Protein AF-A0A2N7XSW4-F1 (afdb_monomer_lite)

Radius of gyration: 16.41 Å; chains: 1; bounding box: 38×30×37 Å

Structure (mmCIF, N/CA/C/O backbone):
data_AF-A0A2N7XSW4-F1
#
_entry.id   AF-A0A2N7XSW4-F1
#
loop_
_atom_site.group_PDB
_atom_site.id
_atom_site.type_symbol
_atom_site.label_atom_id
_atom_site.label_alt_id
_atom_site.label_comp_id
_atom_site.label_asym_id
_atom_site.label_entity_id
_atom_site.label_seq_id
_atom_site.pdbx_PDB_ins_code
_atom_site.Cartn_x
_atom_site.Cartn_y
_atom_site.Cartn_z
_atom_site.occupancy
_atom_site.B_iso_or_equiv
_atom_site.auth_seq_id
_atom_site.auth_comp_id
_atom_site.auth_asym_id
_atom_site.auth_atom_id
_atom_site.pdbx_PDB_model_num
ATOM 1 N N . ASP A 1 1 ? -13.290 8.525 3.251 1.00 88.44 1 ASP A N 1
ATOM 2 C CA . ASP A 1 1 ? -13.046 8.493 1.790 1.00 88.44 1 ASP A CA 1
ATOM 3 C C . ASP A 1 1 ? -11.535 8.394 1.574 1.00 88.44 1 ASP A C 1
ATOM 5 O O . ASP A 1 1 ? -10.810 8.275 2.553 1.00 88.44 1 ASP A O 1
ATOM 9 N N . PHE A 1 2 ? -11.028 8.388 0.341 1.00 93.81 2 PHE A N 1
ATOM 10 C CA . PHE A 1 2 ? -9.577 8.277 0.111 1.00 93.81 2 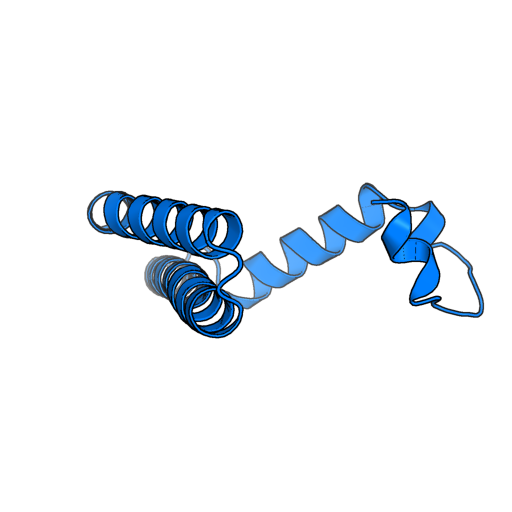PHE A CA 1
ATOM 11 C C . PHE A 1 2 ? -8.776 9.413 0.773 1.00 93.81 2 PHE A C 1
ATOM 13 O O . PHE A 1 2 ? -7.663 9.198 1.247 1.00 93.81 2 PHE A O 1
ATOM 20 N N . ALA A 1 3 ? -9.349 10.618 0.849 1.00 93.62 3 ALA A N 1
ATOM 21 C CA . ALA A 1 3 ? -8.687 11.775 1.442 1.00 93.62 3 ALA A CA 1
ATOM 22 C C . ALA A 1 3 ? -8.539 11.640 2.963 1.00 93.62 3 ALA A C 1
ATOM 24 O O . ALA A 1 3 ? -7.522 12.056 3.509 1.00 93.62 3 ALA A O 1
ATOM 25 N N . SER A 1 4 ? -9.513 11.027 3.642 1.00 90.88 4 SER A N 1
ATOM 26 C CA . SER A 1 4 ? -9.457 10.833 5.094 1.00 90.88 4 SER A CA 1
ATOM 27 C C . SER A 1 4 ? -8.384 9.843 5.549 1.00 90.88 4 SER A C 1
ATOM 29 O O . SER A 1 4 ? -8.042 9.848 6.724 1.00 90.88 4 SER A O 1
ATOM 31 N N . ILE A 1 5 ? -7.882 8.990 4.652 1.00 90.50 5 ILE A N 1
ATOM 32 C CA . ILE A 1 5 ? -6.872 7.972 4.982 1.00 90.50 5 ILE A CA 1
ATOM 33 C C . ILE A 1 5 ? -5.475 8.276 4.438 1.00 90.50 5 ILE A C 1
ATOM 35 O O . ILE A 1 5 ? -4.499 7.690 4.891 1.00 90.50 5 ILE A O 1
ATOM 39 N N . ALA A 1 6 ? -5.363 9.219 3.500 1.00 91.75 6 ALA A N 1
ATOM 40 C CA . ALA A 1 6 ? -4.080 9.646 2.953 1.00 91.75 6 ALA A CA 1
ATOM 41 C C . ALA A 1 6 ? -3.060 10.110 4.019 1.00 91.75 6 ALA A C 1
ATOM 43 O O . ALA A 1 6 ? -1.882 9.803 3.837 1.00 91.75 6 ALA A O 1
ATOM 44 N N . PRO A 1 7 ? -3.451 10.796 5.120 1.00 95.25 7 PRO A N 1
ATOM 45 C CA . PRO A 1 7 ? -2.506 11.166 6.172 1.00 95.25 7 PRO A CA 1
ATOM 46 C C . PRO A 1 7 ? -1.823 9.960 6.822 1.00 95.25 7 PRO A C 1
ATOM 48 O O . PRO A 1 7 ? -0.607 9.987 6.961 1.00 95.25 7 PRO A O 1
AT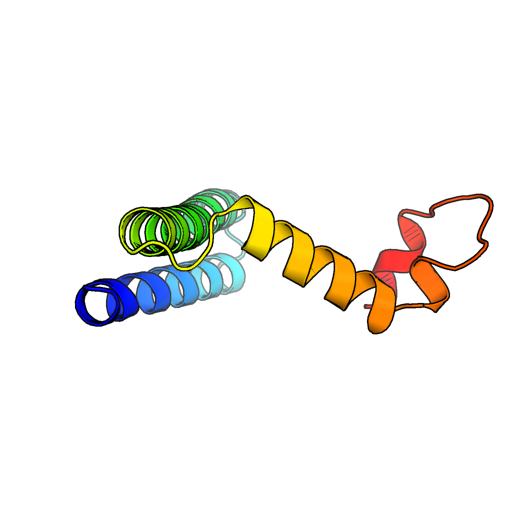OM 51 N N . TYR A 1 8 ? -2.562 8.883 7.110 1.00 93.50 8 TYR A N 1
ATOM 52 C CA . TYR A 1 8 ? -1.989 7.674 7.710 1.00 93.50 8 TYR A CA 1
ATOM 53 C C . TYR A 1 8 ? -0.950 7.040 6.787 1.00 93.50 8 TYR A C 1
ATOM 55 O O . TYR A 1 8 ? 0.144 6.725 7.216 1.00 93.50 8 TYR A O 1
ATOM 63 N N . THR A 1 9 ? -1.219 6.968 5.478 1.00 95.19 9 THR A N 1
ATOM 64 C CA . THR A 1 9 ? -0.221 6.475 4.507 1.00 95.19 9 THR A CA 1
ATOM 65 C C . THR A 1 9 ? 1.075 7.299 4.508 1.00 95.19 9 THR A C 1
ATOM 67 O O . THR A 1 9 ? 2.143 6.762 4.223 1.00 95.19 9 THR A O 1
ATOM 70 N N . ILE A 1 10 ? 0.995 8.602 4.793 1.00 97.19 10 ILE A N 1
ATOM 71 C CA . ILE A 1 10 ? 2.176 9.464 4.914 1.00 97.19 10 ILE A CA 1
ATOM 72 C C . ILE A 1 10 ? 2.910 9.189 6.232 1.00 97.19 10 ILE A C 1
ATOM 74 O O . ILE A 1 10 ? 4.136 9.162 6.222 1.00 97.19 10 ILE A O 1
ATOM 78 N N . GLU A 1 11 ? 2.180 8.985 7.331 1.00 97.44 11 GLU A N 1
ATOM 79 C CA . GLU A 1 11 ? 2.735 8.634 8.646 1.00 97.44 11 GLU A CA 1
ATOM 80 C C . GLU A 1 11 ? 3.557 7.336 8.572 1.00 97.44 11 GLU A C 1
ATOM 82 O O . GLU A 1 11 ? 4.760 7.403 8.822 1.00 97.44 11 GLU A O 1
ATOM 87 N 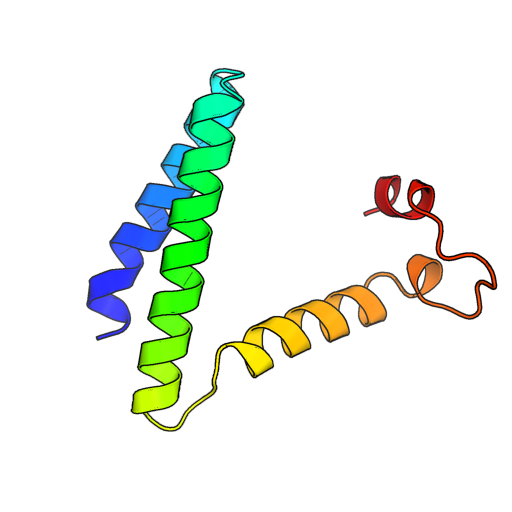N . GLU A 1 12 ? 2.990 6.240 8.049 1.00 96.62 12 GLU A N 1
ATOM 88 C CA . GLU A 1 12 ? 3.712 4.957 7.903 1.00 96.62 12 GLU A CA 1
ATOM 89 C C . GLU A 1 12 ? 5.000 5.116 7.070 1.00 96.62 12 GLU A C 1
ATOM 91 O O . GLU A 1 12 ? 6.039 4.511 7.324 1.00 96.62 12 GLU A O 1
ATOM 96 N N . ALA A 1 13 ? 4.963 5.960 6.030 1.00 98.00 13 ALA A N 1
ATOM 97 C CA . ALA A 1 13 ? 6.133 6.207 5.189 1.00 98.00 13 ALA A CA 1
ATOM 98 C C . ALA A 1 13 ? 7.247 6.959 5.941 1.00 98.00 13 ALA A C 1
ATOM 100 O O . ALA A 1 13 ? 8.430 6.744 5.659 1.00 98.00 13 ALA A O 1
ATOM 101 N N . TYR A 1 14 ? 6.886 7.840 6.880 1.00 98.38 14 TYR A N 1
ATOM 102 C CA . TYR A 1 14 ? 7.847 8.476 7.779 1.00 98.38 14 TYR A CA 1
ATOM 103 C C . TYR A 1 14 ? 8.384 7.494 8.822 1.00 98.38 14 TYR A C 1
ATOM 105 O O . TYR A 1 14 ? 9.579 7.545 9.104 1.00 98.38 14 TYR A O 1
ATOM 113 N N . GLU A 1 15 ? 7.557 6.590 9.341 1.00 98.31 15 GLU A N 1
ATOM 114 C CA . GLU A 1 15 ? 7.969 5.564 10.309 1.00 98.31 15 GLU A CA 1
ATOM 115 C C . GLU A 1 15 ? 8.936 4.554 9.677 1.00 98.31 15 GLU A C 1
ATOM 117 O O . GLU A 1 15 ? 10.013 4.313 10.222 1.00 98.31 15 GLU A O 1
ATOM 122 N N . VAL A 1 16 ? 8.675 4.103 8.443 1.00 98.62 16 VAL A N 1
ATOM 123 C CA . VAL A 1 16 ? 9.645 3.324 7.646 1.00 98.62 16 VAL A CA 1
ATOM 124 C C . VAL A 1 16 ? 10.981 4.066 7.511 1.00 98.62 16 VAL A C 1
ATOM 126 O O . VAL A 1 16 ? 12.051 3.467 7.649 1.00 98.62 16 VAL A O 1
ATOM 129 N N . ALA A 1 17 ? 10.947 5.371 7.223 1.00 98.50 17 ALA A N 1
ATOM 130 C CA . ALA A 1 17 ? 12.163 6.165 7.077 1.00 98.50 17 ALA A CA 1
ATOM 131 C C . ALA A 1 17 ? 12.927 6.322 8.405 1.00 98.50 17 ALA A C 1
ATOM 133 O O . ALA A 1 17 ? 14.160 6.281 8.396 1.00 98.50 17 ALA A O 1
ATOM 134 N N . ASP A 1 18 ? 12.221 6.475 9.529 1.00 98.56 18 ASP A N 1
ATOM 135 C CA . ASP A 1 18 ? 12.822 6.539 10.866 1.00 98.56 18 ASP A CA 1
ATOM 136 C C . ASP A 1 18 ? 13.463 5.201 11.258 1.00 98.56 18 ASP A C 1
ATOM 138 O O . ASP A 1 18 ? 14.626 5.172 11.666 1.00 98.56 18 ASP A O 1
ATOM 142 N N . ALA A 1 19 ? 12.769 4.084 11.023 1.00 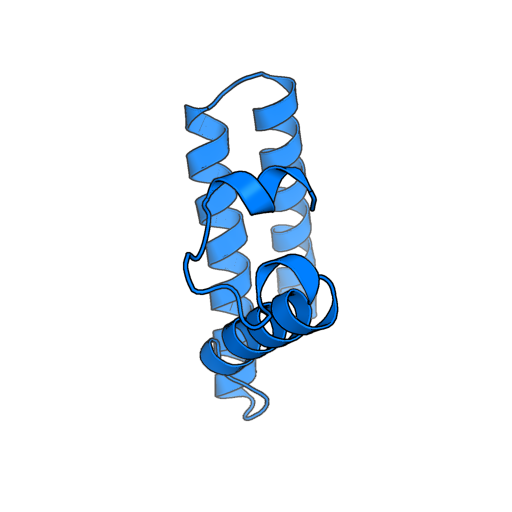98.56 19 ALA A N 1
ATOM 143 C CA . ALA A 1 19 ? 13.286 2.742 11.280 1.00 98.56 19 ALA A CA 1
ATOM 144 C C . ALA A 1 19 ? 14.587 2.465 10.500 1.00 98.56 19 ALA A C 1
ATOM 146 O O . ALA A 1 19 ? 15.560 1.947 11.056 1.00 98.56 19 ALA A O 1
ATOM 147 N N . ILE A 1 20 ? 14.658 2.894 9.229 1.00 98.44 20 ILE A N 1
ATOM 148 C CA . ILE A 1 20 ? 15.894 2.849 8.425 1.00 98.44 20 ILE A CA 1
ATOM 149 C C . ILE A 1 20 ? 16.985 3.727 9.045 1.00 98.44 20 ILE A C 1
ATOM 151 O O . ILE A 1 20 ? 18.128 3.288 9.172 1.00 98.44 20 ILE A O 1
ATOM 155 N N . ALA A 1 21 ? 16.659 4.966 9.425 1.00 98.50 21 ALA A N 1
ATOM 156 C CA . ALA A 1 21 ? 17.627 5.902 10.000 1.00 98.50 21 ALA A CA 1
ATOM 157 C C . ALA A 1 21 ? 18.227 5.396 11.323 1.00 98.50 21 ALA A C 1
ATOM 159 O O . ALA A 1 21 ? 19.358 5.749 11.668 1.00 98.50 21 ALA A O 1
ATOM 160 N N . ARG A 1 22 ? 17.480 4.558 12.043 1.00 98.38 22 ARG A N 1
ATOM 161 C CA . ARG A 1 22 ? 17.877 3.935 13.305 1.00 98.38 22 ARG A CA 1
ATOM 162 C C . ARG A 1 22 ? 18.548 2.567 13.163 1.00 98.38 22 ARG A C 1
ATOM 164 O O . ARG A 1 22 ? 18.968 2.023 14.181 1.00 98.38 22 ARG A O 1
ATOM 171 N N . ASP A 1 23 ? 18.666 2.034 11.945 1.00 98.12 23 ASP A N 1
ATOM 172 C CA . ASP A 1 23 ? 19.138 0.665 11.673 1.00 98.12 23 ASP A CA 1
ATOM 173 C C . ASP A 1 23 ? 18.326 -0.411 12.434 1.00 98.12 23 ASP A C 1
ATOM 175 O O . ASP A 1 23 ? 18.844 -1.451 12.846 1.00 98.12 23 ASP A O 1
ATOM 179 N N . ASP A 1 24 ? 17.030 -0.155 12.648 1.00 98.50 24 ASP A N 1
ATOM 180 C CA . ASP A 1 24 ? 16.131 -1.049 13.379 1.00 98.50 24 ASP A CA 1
ATOM 181 C C . ASP A 1 24 ? 15.384 -1.965 12.403 1.00 98.50 24 ASP A C 1
ATOM 183 O O . ASP A 1 24 ? 14.324 -1.640 11.872 1.00 98.50 24 ASP A O 1
ATOM 187 N N . MET A 1 25 ? 15.961 -3.138 12.134 1.00 98.25 25 MET A N 1
ATOM 188 C CA . MET A 1 25 ? 15.374 -4.110 11.201 1.00 98.25 25 MET A CA 1
ATOM 189 C C . MET A 1 25 ? 14.067 -4.737 11.711 1.00 98.25 25 MET A C 1
ATOM 191 O O . MET A 1 25 ? 13.317 -5.301 10.912 1.00 98.25 25 MET A O 1
ATOM 195 N N . GLY A 1 26 ? 13.820 -4.698 13.025 1.00 98.38 26 GLY A N 1
ATOM 196 C CA . GLY A 1 26 ? 12.579 -5.192 13.615 1.00 98.38 26 GLY A CA 1
ATOM 197 C C . GLY A 1 26 ? 11.439 -4.232 13.315 1.00 98.38 26 GLY A C 1
ATOM 198 O O . GLY A 1 26 ? 10.475 -4.624 12.664 1.00 98.38 26 GLY A O 1
ATOM 199 N N . GLU A 1 27 ? 11.625 -2.971 13.703 1.00 98.31 27 GLU A N 1
ATOM 200 C CA . GLU A 1 27 ? 10.683 -1.877 13.440 1.00 98.31 27 GLU A CA 1
ATOM 201 C C . GLU A 1 27 ? 10.463 -1.719 11.931 1.00 98.31 27 GLU A C 1
ATOM 203 O O . GLU A 1 27 ? 9.331 -1.765 11.472 1.00 98.31 27 GLU A O 1
ATOM 208 N N . LEU A 1 28 ? 11.527 -1.721 11.118 1.00 98.69 28 LEU A N 1
ATOM 209 C CA . LEU A 1 28 ? 11.407 -1.616 9.659 1.00 98.69 28 LEU A CA 1
ATOM 210 C C . LEU A 1 28 ? 10.469 -2.671 9.061 1.00 98.69 28 LEU A C 1
ATOM 212 O O . LEU A 1 28 ? 9.703 -2.381 8.144 1.00 98.69 28 LEU A O 1
ATOM 216 N N . LYS A 1 29 ? 10.546 -3.916 9.537 1.00 98.56 29 LYS A N 1
ATOM 217 C CA . LYS A 1 29 ? 9.675 -4.983 9.044 1.00 98.56 29 LYS A CA 1
ATOM 218 C C . LYS A 1 29 ? 8.213 -4.722 9.410 1.00 98.56 29 LYS A C 1
ATOM 220 O O . LYS A 1 29 ? 7.347 -5.011 8.582 1.00 98.56 29 LYS A O 1
ATOM 225 N N . ASP A 1 30 ? 7.965 -4.239 10.620 1.00 98.31 30 ASP A N 1
ATOM 226 C CA . ASP A 1 30 ? 6.622 -3.956 11.117 1.00 98.31 30 ASP A CA 1
ATOM 227 C C . ASP A 1 30 ? 6.023 -2.757 10.355 1.00 98.31 30 ASP A C 1
ATOM 229 O O . ASP A 1 30 ? 4.974 -2.917 9.730 1.00 98.31 30 ASP A O 1
ATOM 233 N N . GLU A 1 31 ? 6.767 -1.654 10.215 1.00 98.44 31 GLU A N 1
ATOM 234 C CA . GLU A 1 31 ? 6.317 -0.453 9.487 1.00 98.44 31 GLU A CA 1
ATOM 235 C C . GLU A 1 31 ? 6.111 -0.704 7.982 1.00 98.44 31 GLU A C 1
ATOM 237 O O . GLU A 1 31 ? 5.191 -0.182 7.351 1.00 98.44 31 GLU A O 1
ATOM 242 N N . LEU A 1 32 ? 6.930 -1.562 7.355 1.00 98.56 32 LEU A N 1
ATOM 243 C CA . LEU A 1 32 ? 6.675 -2.001 5.975 1.00 98.56 32 LEU A CA 1
ATOM 244 C C . LEU A 1 32 ? 5.373 -2.808 5.859 1.00 98.56 32 LEU A C 1
ATOM 246 O O . LEU A 1 32 ? 4.716 -2.775 4.813 1.00 98.56 32 LEU A O 1
ATOM 250 N N . GLY A 1 33 ? 5.017 -3.552 6.906 1.00 98.25 33 GLY A N 1
ATOM 251 C CA . GLY A 1 33 ? 3.745 -4.256 7.010 1.00 98.25 33 GLY A CA 1
ATOM 252 C C . GLY A 1 33 ? 2.569 -3.287 7.089 1.00 98.25 33 GLY A C 1
ATOM 253 O O . GLY A 1 33 ? 1.602 -3.456 6.340 1.00 98.25 33 GLY A O 1
ATOM 254 N N . ASP A 1 34 ? 2.679 -2.254 7.916 1.00 98.06 34 ASP A N 1
ATOM 255 C CA . ASP A 1 34 ? 1.633 -1.247 8.087 1.00 98.06 34 ASP A CA 1
ATOM 256 C C . ASP A 1 34 ? 1.483 -0.367 6.836 1.00 98.06 34 ASP A C 1
ATOM 258 O O . ASP A 1 34 ? 0.373 -0.189 6.322 1.00 98.06 34 ASP A O 1
ATOM 262 N N . LEU A 1 35 ? 2.586 0.019 6.187 1.00 98.00 35 LEU A N 1
ATOM 263 C CA . LEU A 1 35 ? 2.543 0.676 4.879 1.00 98.00 35 LEU A CA 1
ATOM 264 C C . LEU A 1 35 ? 1.861 -0.199 3.807 1.00 98.00 35 LEU A C 1
ATOM 266 O O . LEU A 1 35 ? 1.059 0.296 3.005 1.00 98.00 35 LEU A O 1
ATOM 270 N N . LEU A 1 36 ? 2.136 -1.509 3.782 1.00 97.81 36 LEU A N 1
ATOM 271 C CA . LEU A 1 36 ? 1.450 -2.442 2.879 1.00 97.81 36 LEU A CA 1
ATOM 272 C C . LEU A 1 36 ? -0.043 -2.564 3.220 1.00 97.81 36 LEU A C 1
ATOM 274 O O . LEU A 1 36 ? -0.873 -2.631 2.308 1.00 97.81 36 LEU A O 1
ATOM 278 N N . LEU A 1 37 ? -0.402 -2.562 4.506 1.00 96.94 37 LEU A N 1
ATOM 279 C CA . LEU A 1 37 ? -1.792 -2.564 4.954 1.00 96.94 37 LEU A CA 1
ATOM 280 C C . LEU A 1 37 ? -2.546 -1.344 4.410 1.00 96.94 37 LEU A C 1
ATOM 282 O O . LEU A 1 37 ? -3.663 -1.509 3.912 1.00 96.94 37 LEU A O 1
ATOM 286 N N . GLN A 1 38 ? -1.929 -0.158 4.401 1.00 96.31 38 GLN A N 1
ATOM 287 C CA . GLN A 1 38 ? -2.529 1.034 3.792 1.00 96.31 38 GLN A CA 1
ATOM 288 C C . GLN A 1 38 ? -2.832 0.810 2.301 1.00 96.31 38 GLN A C 1
ATOM 290 O O . GLN A 1 38 ? -3.940 1.101 1.845 1.00 96.31 38 GLN A O 1
ATOM 295 N N . VAL A 1 39 ? -1.903 0.223 1.533 1.00 96.81 39 VAL A N 1
ATOM 296 C CA . VAL A 1 39 ? -2.127 -0.109 0.108 1.00 96.81 39 VAL A CA 1
ATOM 297 C C . VAL A 1 39 ? -3.311 -1.062 -0.066 1.00 96.81 39 VAL A C 1
ATOM 299 O O . VAL A 1 39 ? -4.164 -0.838 -0.930 1.00 96.81 39 VAL A O 1
ATOM 302 N N . VAL A 1 40 ? -3.396 -2.108 0.763 1.00 96.94 40 VAL A N 1
ATOM 303 C CA . VAL A 1 40 ? -4.523 -3.052 0.747 1.00 96.94 40 VAL A CA 1
ATOM 304 C C . VAL A 1 40 ? -5.835 -2.333 1.062 1.00 96.94 40 VAL A C 1
ATOM 306 O O . VAL A 1 40 ? -6.834 -2.572 0.384 1.00 96.94 40 VAL A O 1
ATOM 309 N N . PHE A 1 41 ? -5.843 -1.429 2.040 1.00 96.56 41 PHE A N 1
ATOM 310 C CA . PHE A 1 41 ? -7.033 -0.685 2.440 1.00 96.56 41 PHE A CA 1
ATOM 311 C C . PHE A 1 41 ? -7.550 0.234 1.319 1.00 96.56 41 PHE A C 1
ATOM 313 O O . PHE A 1 41 ? -8.729 0.167 0.963 1.00 96.56 41 PHE A O 1
ATOM 320 N N . HIS A 1 42 ? -6.663 1.005 0.676 1.00 97.38 42 HIS A N 1
ATOM 321 C CA . HIS A 1 42 ? -7.003 1.819 -0.502 1.00 97.38 42 HIS A CA 1
ATOM 322 C C . HIS A 1 42 ? -7.556 0.967 -1.649 1.00 97.38 42 HIS A C 1
ATOM 324 O O . HIS A 1 42 ? -8.553 1.336 -2.271 1.00 97.38 42 HIS A O 1
ATOM 330 N N . ALA A 1 43 ? -6.943 -0.188 -1.919 1.00 97.88 43 ALA A N 1
ATOM 331 C CA . ALA A 1 43 ? -7.405 -1.094 -2.966 1.00 97.88 43 ALA A CA 1
ATOM 332 C C . ALA A 1 43 ? -8.802 -1.665 -2.671 1.00 97.88 43 ALA A C 1
ATOM 334 O O . ALA A 1 43 ? -9.610 -1.794 -3.587 1.00 97.88 43 ALA A O 1
ATOM 335 N N . ARG A 1 44 ? -9.122 -1.960 -1.403 1.00 97.75 44 ARG A N 1
ATOM 336 C CA . ARG A 1 44 ? -10.468 -2.403 -1.005 1.00 97.75 44 ARG A CA 1
ATOM 337 C C . ARG A 1 44 ? -11.512 -1.307 -1.164 1.00 97.75 44 ARG A C 1
ATOM 339 O O . ARG A 1 44 ? -12.574 -1.568 -1.716 1.00 97.75 44 ARG A O 1
ATOM 346 N N . MET A 1 45 ? -11.198 -0.074 -0.779 1.00 97.50 45 MET A N 1
ATOM 347 C CA . MET A 1 45 ? -12.097 1.062 -1.012 1.00 97.50 45 MET A CA 1
ATOM 348 C C . MET A 1 45 ? -12.341 1.321 -2.504 1.00 97.50 45 MET A C 1
ATOM 350 O O . MET A 1 45 ? -13.454 1.662 -2.903 1.00 97.50 45 MET A O 1
ATOM 354 N N . ALA A 1 46 ? -11.313 1.159 -3.341 1.00 98.06 46 ALA A N 1
ATOM 355 C CA . ALA A 1 46 ? -11.440 1.281 -4.791 1.00 98.06 46 ALA A CA 1
ATOM 356 C C . ALA A 1 46 ? -12.302 0.164 -5.391 1.00 98.06 46 ALA A C 1
ATOM 358 O O . ALA A 1 46 ? -13.102 0.433 -6.287 1.00 98.06 46 ALA A O 1
ATOM 359 N N . GLU A 1 47 ? -12.181 -1.057 -4.874 1.00 98.25 47 GLU A N 1
ATOM 360 C CA . GLU A 1 47 ? -12.978 -2.209 -5.293 1.00 98.25 47 GLU A CA 1
ATOM 361 C C . GLU A 1 47 ? -14.458 -2.006 -4.946 1.00 98.25 47 GLU A C 1
ATOM 363 O O . GLU A 1 47 ? -15.319 -2.162 -5.810 1.00 98.25 47 GLU A O 1
ATOM 368 N N . GLU A 1 48 ? -14.757 -1.565 -3.719 1.00 97.81 48 GLU A N 1
ATOM 369 C CA . GLU A 1 48 ? -16.119 -1.236 -3.274 1.00 97.81 48 GLU A CA 1
ATOM 370 C C . GLU A 1 48 ? -16.753 -0.109 -4.103 1.00 97.81 48 GLU A C 1
ATOM 372 O O . GLU A 1 48 ? -17.956 -0.125 -4.370 1.00 97.81 48 GLU A O 1
ATOM 377 N N . ALA A 1 49 ? -15.943 0.850 -4.555 1.00 97.50 49 ALA A N 1
ATOM 378 C CA . ALA A 1 49 ? -16.370 1.927 -5.443 1.00 97.50 49 ALA A CA 1
ATOM 379 C C . ALA A 1 49 ? -16.449 1.517 -6.932 1.00 97.50 49 ALA A C 1
ATOM 381 O O . ALA A 1 49 ? -16.839 2.332 -7.770 1.00 97.50 49 ALA A O 1
ATOM 382 N N . GLY A 1 50 ? -16.096 0.272 -7.280 1.00 97.88 50 GLY A N 1
ATOM 383 C CA . GLY A 1 50 ? -16.127 -0.241 -8.652 1.00 97.88 50 GLY A CA 1
ATOM 384 C C . GLY A 1 50 ? -15.032 0.325 -9.564 1.00 97.88 50 GLY A C 1
ATOM 385 O O . GLY A 1 50 ? -15.235 0.415 -10.775 1.00 97.88 50 GLY A O 1
ATOM 386 N N . HIS A 1 51 ? -13.895 0.745 -9.002 1.00 98.38 51 HIS A N 1
ATOM 387 C CA . HIS A 1 51 ? -12.775 1.328 -9.744 1.00 98.38 51 HIS A CA 1
ATOM 388 C C . HIS A 1 51 ? -11.721 0.293 -10.150 1.00 98.38 51 HIS A C 1
ATOM 390 O O . HIS A 1 51 ? -11.508 0.076 -11.339 1.00 98.38 51 HIS A O 1
ATOM 396 N N . PHE A 1 52 ? -11.040 -0.308 -9.176 1.00 98.50 52 PHE A N 1
ATOM 397 C CA . PHE A 1 52 ? -9.985 -1.308 -9.368 1.00 98.50 52 PHE A CA 1
ATOM 398 C C . PHE A 1 52 ? -9.818 -2.129 -8.087 1.00 98.50 52 PHE A C 1
ATOM 400 O O . PHE A 1 52 ? -10.220 -1.682 -7.016 1.00 98.50 52 PHE A O 1
ATOM 407 N N . ALA A 1 53 ? -9.203 -3.304 -8.184 1.00 98.31 53 ALA A N 1
ATOM 408 C CA . ALA A 1 53 ? -8.897 -4.177 -7.058 1.00 98.31 53 ALA A CA 1
ATOM 409 C C . ALA A 1 53 ? -7.385 -4.241 -6.785 1.00 98.31 53 ALA A C 1
ATOM 411 O O . ALA A 1 53 ? -6.554 -3.759 -7.556 1.00 98.31 53 ALA A O 1
ATOM 412 N N . LEU A 1 54 ? -7.002 -4.895 -5.684 1.00 98.06 54 LEU A N 1
ATOM 413 C CA . LEU A 1 54 ? -5.591 -5.083 -5.322 1.00 98.06 54 LEU A CA 1
ATOM 414 C C . LEU A 1 54 ? -4.791 -5.786 -6.432 1.00 98.06 54 LEU A C 1
ATOM 416 O O . LEU A 1 54 ? -3.632 -5.448 -6.663 1.00 98.06 54 LEU A O 1
ATOM 420 N N . ALA A 1 55 ? -5.414 -6.731 -7.142 1.00 98.06 55 ALA A N 1
ATOM 421 C CA . ALA A 1 55 ? -4.786 -7.435 -8.257 1.00 98.06 55 ALA A CA 1
ATOM 422 C C . ALA A 1 55 ? -4.340 -6.479 -9.377 1.00 98.06 55 ALA A C 1
ATOM 424 O O . ALA A 1 55 ? -3.262 -6.666 -9.937 1.00 98.06 55 ALA A O 1
ATOM 425 N N . ASP A 1 56 ? -5.113 -5.425 -9.648 1.00 98.38 56 ASP A N 1
ATOM 426 C CA . ASP A 1 56 ? -4.773 -4.424 -10.662 1.00 98.38 56 ASP A CA 1
ATOM 427 C C . ASP A 1 56 ? -3.576 -3.568 -10.228 1.00 98.38 56 ASP A C 1
ATOM 429 O O . ASP A 1 56 ? -2.715 -3.240 -11.042 1.00 98.38 56 ASP A O 1
ATOM 433 N N . VAL A 1 57 ? -3.475 -3.244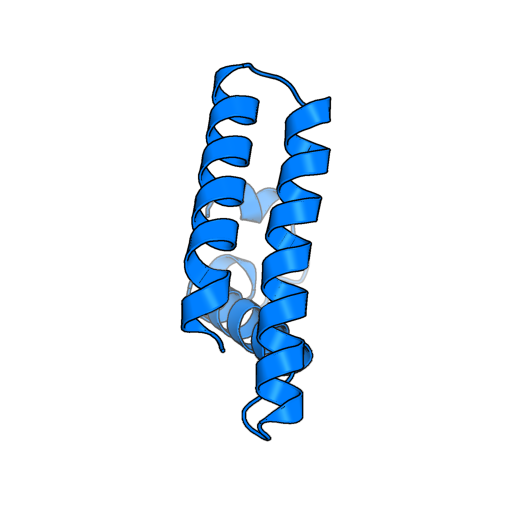 -8.932 1.00 98.06 57 VAL A N 1
ATOM 434 C CA . VAL A 1 57 ? -2.318 -2.525 -8.366 1.00 98.06 57 VAL A CA 1
ATOM 435 C C . VAL A 1 57 ? -1.043 -3.358 -8.517 1.00 98.06 57 VAL A C 1
ATOM 437 O O . VAL A 1 57 ? -0.014 -2.833 -8.947 1.00 98.06 57 VAL A O 1
ATOM 440 N N . VAL A 1 58 ? -1.120 -4.656 -8.205 1.00 97.31 58 VAL A N 1
ATOM 441 C CA . VAL A 1 58 ? -0.000 -5.600 -8.340 1.00 97.31 58 VAL A CA 1
ATOM 442 C C . VAL A 1 58 ? 0.405 -5.763 -9.808 1.00 97.31 58 VAL A C 1
ATOM 444 O O . VAL A 1 58 ? 1.584 -5.639 -10.130 1.00 97.31 58 VAL A O 1
ATOM 447 N N . ALA A 1 59 ? -0.554 -5.952 -10.717 1.00 96.56 59 ALA A N 1
ATOM 448 C CA . ALA A 1 59 ? -0.269 -6.035 -12.149 1.00 96.56 59 ALA A CA 1
ATOM 449 C C . ALA A 1 59 ? 0.397 -4.749 -12.671 1.00 96.56 59 ALA A C 1
ATOM 451 O O . ALA A 1 59 ? 1.409 -4.800 -13.366 1.00 96.56 59 ALA A O 1
ATOM 452 N N . ALA A 1 60 ? -0.099 -3.579 -12.258 1.00 96.88 60 ALA A N 1
ATOM 453 C CA . ALA A 1 60 ? 0.441 -2.296 -12.694 1.00 96.88 60 ALA A CA 1
ATOM 454 C C . ALA A 1 60 ? 1.897 -2.056 -12.253 1.00 96.88 60 ALA A C 1
ATOM 456 O O . ALA A 1 60 ? 2.638 -1.359 -12.958 1.00 96.88 60 ALA A O 1
ATOM 457 N N . ILE A 1 61 ? 2.326 -2.581 -11.095 1.00 94.50 61 ILE A N 1
ATOM 458 C CA . ILE A 1 61 ? 3.739 -2.519 -10.697 1.00 94.50 61 ILE A CA 1
ATOM 459 C C . ILE A 1 61 ? 4.575 -3.547 -11.464 1.00 94.50 61 ILE A C 1
ATOM 461 O O . ILE A 1 61 ? 5.625 -3.158 -11.973 1.00 94.50 61 ILE A O 1
ATOM 465 N N . SER A 1 62 ? 4.095 -4.781 -11.650 1.00 91.38 62 SER A N 1
ATOM 466 C CA . SER A 1 62 ? 4.772 -5.803 -12.464 1.00 91.38 62 SER A CA 1
ATOM 467 C C . SER A 1 62 ? 5.052 -5.308 -13.887 1.00 91.38 62 SER A C 1
ATOM 469 O O . SER A 1 62 ? 6.212 -5.238 -14.294 1.00 91.38 62 SER A O 1
ATOM 471 N N . ASP A 1 63 ? 4.033 -4.806 -14.589 1.00 92.38 63 ASP A N 1
ATOM 472 C CA . ASP A 1 63 ? 4.172 -4.248 -15.943 1.00 92.38 63 ASP A CA 1
ATOM 473 C C . ASP A 1 63 ? 5.157 -3.068 -15.987 1.00 92.38 63 ASP A C 1
ATOM 475 O O . ASP A 1 63 ? 5.884 -2.835 -16.960 1.00 92.38 63 ASP A O 1
ATOM 479 N N . LYS A 1 64 ? 5.180 -2.253 -14.924 1.00 92.38 64 LYS A N 1
ATOM 480 C CA . LYS A 1 64 ? 6.096 -1.113 -14.816 1.00 92.38 64 LYS A CA 1
ATOM 481 C C . LYS A 1 64 ? 7.537 -1.579 -14.635 1.00 92.38 64 LYS A C 1
ATOM 483 O O . LYS A 1 64 ? 8.420 -0.947 -15.215 1.00 92.38 64 LYS A O 1
ATOM 488 N N . MET A 1 65 ? 7.764 -2.639 -13.865 1.00 87.94 65 MET A N 1
ATOM 489 C CA . MET A 1 65 ? 9.085 -3.227 -13.654 1.00 87.94 65 MET A CA 1
ATOM 490 C C . MET A 1 65 ? 9.621 -3.833 -14.951 1.00 87.94 65 MET A C 1
ATOM 492 O O . MET A 1 65 ? 10.722 -3.470 -15.362 1.00 87.94 65 MET A O 1
ATOM 496 N N . GLU A 1 66 ? 8.8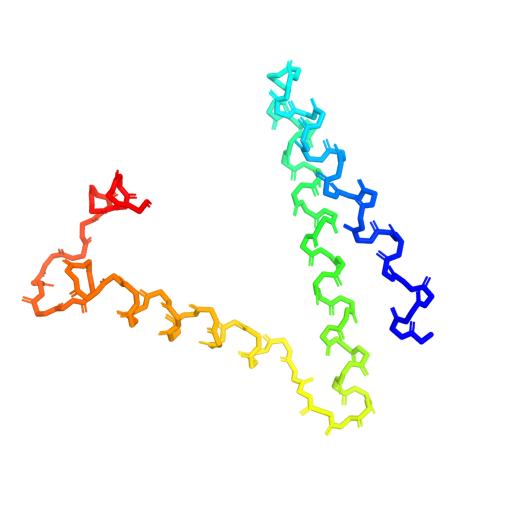15 -4.626 -15.662 1.00 86.75 66 GLU A N 1
ATOM 497 C CA . GLU A 1 66 ? 9.183 -5.201 -16.965 1.00 86.75 66 GLU A CA 1
ATOM 498 C C . GLU A 1 66 ? 9.543 -4.120 -17.990 1.00 86.75 66 GLU A C 1
ATOM 500 O O . GLU A 1 66 ? 10.592 -4.166 -18.634 1.00 86.75 66 GLU A O 1
ATOM 505 N N . ARG A 1 67 ? 8.713 -3.075 -18.090 1.00 88.25 67 ARG A N 1
ATOM 506 C CA . ARG A 1 67 ? 8.934 -1.972 -19.033 1.00 88.25 67 ARG A CA 1
ATOM 507 C C . ARG A 1 67 ? 10.152 -1.111 -18.698 1.00 88.25 67 ARG A C 1
ATOM 509 O O . ARG A 1 67 ? 10.794 -0.603 -19.616 1.00 88.25 67 ARG A O 1
ATOM 516 N N . ARG A 1 68 ? 10.430 -0.853 -17.415 1.00 87.44 68 ARG A N 1
ATOM 517 C CA . ARG A 1 68 ? 11.553 0.012 -16.997 1.00 87.44 68 ARG A CA 1
ATOM 518 C C . ARG A 1 68 ? 12.883 -0.729 -16.964 1.00 87.44 68 ARG A C 1
ATOM 520 O O . ARG A 1 68 ? 13.916 -0.097 -17.167 1.00 87.44 68 ARG A O 1
ATOM 527 N N . HIS A 1 69 ? 12.850 -2.044 -16.777 1.00 86.00 69 HIS A N 1
ATOM 528 C CA . HIS A 1 69 ? 14.043 -2.873 -16.678 1.00 86.00 69 HIS A CA 1
ATOM 529 C C . HIS A 1 69 ? 14.017 -4.031 -17.689 1.00 86.00 69 HIS A C 1
ATOM 531 O O . HIS A 1 69 ? 14.161 -5.190 -17.305 1.00 86.00 69 HIS A O 1
ATOM 537 N N . PRO A 1 70 ? 13.903 -3.758 -19.005 1.00 81.88 70 PRO A N 1
ATOM 538 C CA . PRO A 1 70 ? 13.844 -4.812 -20.023 1.00 81.88 70 PRO A CA 1
ATOM 539 C C . PRO A 1 70 ? 15.116 -5.676 -20.070 1.00 81.88 70 PRO A C 1
ATOM 541 O O . PRO A 1 70 ? 15.091 -6.788 -20.580 1.00 81.88 70 PRO A O 1
ATOM 544 N N . HIS A 1 71 ? 16.230 -5.182 -19.522 1.00 77.00 71 HIS A N 1
ATOM 545 C CA . HIS A 1 71 ? 17.483 -5.927 -19.370 1.00 77.00 71 HIS A CA 1
ATOM 546 C C . HIS A 1 71 ? 17.440 -6.974 -18.242 1.00 77.00 71 HIS A C 1
ATOM 548 O O . HIS A 1 71 ? 18.257 -7.887 -18.250 1.00 77.00 71 HIS A O 1
ATOM 554 N N . ILE A 1 72 ? 16.500 -6.853 -17.298 1.00 73.81 72 ILE A N 1
ATOM 555 C CA . ILE A 1 72 ? 16.277 -7.813 -16.206 1.00 73.81 72 ILE A CA 1
ATOM 556 C C . ILE A 1 72 ? 15.277 -8.896 -16.637 1.00 73.81 72 ILE A C 1
ATOM 558 O O . ILE A 1 72 ? 15.453 -10.060 -16.291 1.00 73.81 72 ILE A O 1
ATOM 562 N N . PHE A 1 73 ? 14.255 -8.520 -17.416 1.00 71.31 73 PHE A N 1
ATOM 563 C CA . PHE A 1 73 ? 13.108 -9.378 -17.757 1.00 71.31 73 PHE A CA 1
ATOM 564 C C . PHE A 1 73 ? 13.035 -9.820 -19.233 1.00 71.31 73 PHE A C 1
ATOM 566 O O . PHE A 1 73 ? 12.037 -10.407 -19.642 1.00 71.31 73 PHE A O 1
ATOM 573 N N . GLY A 1 74 ? 14.045 -9.508 -20.053 1.00 68.44 74 GLY A N 1
ATOM 574 C CA . GLY A 1 74 ? 14.126 -9.952 -21.454 1.00 68.44 74 GLY A CA 1
ATOM 575 C C . GLY A 1 74 ? 14.354 -11.465 -21.602 1.00 68.44 74 GLY A C 1
ATOM 576 O O . GLY A 1 74 ? 14.246 -12.202 -20.628 1.00 68.44 74 GLY A O 1
ATOM 577 N N . ASP A 1 75 ? 14.710 -11.929 -22.812 1.00 60.69 75 ASP A N 1
ATOM 578 C CA . ASP A 1 75 ? 15.039 -13.339 -23.131 1.00 60.69 75 ASP A CA 1
ATOM 579 C C . ASP A 1 75 ? 16.326 -13.812 -22.417 1.00 60.69 75 ASP A C 1
ATOM 581 O O . ASP A 1 75 ? 17.364 -14.089 -23.021 1.00 60.69 75 ASP A O 1
ATOM 585 N N . VAL A 1 76 ? 16.278 -13.880 -21.092 1.00 57.25 76 VAL A N 1
ATOM 586 C CA . VAL A 1 76 ? 17.346 -14.380 -20.241 1.00 57.25 76 VAL A CA 1
ATOM 587 C C . VAL A 1 76 ? 16.875 -15.723 -19.706 1.00 57.25 76 VAL A C 1
ATOM 589 O O . VAL A 1 76 ? 15.934 -15.809 -18.922 1.00 57.25 76 VAL A O 1
ATOM 592 N N . ALA A 1 77 ? 17.533 -16.793 -20.153 1.00 57.91 77 ALA A N 1
ATOM 593 C CA . ALA A 1 77 ? 17.227 -18.168 -19.752 1.00 57.91 77 ALA A CA 1
ATOM 594 C C . ALA A 1 77 ? 17.429 -18.429 -18.242 1.00 57.91 77 ALA A C 1
ATOM 596 O O . ALA A 1 77 ? 17.025 -19.476 -17.740 1.00 57.91 77 ALA A O 1
ATOM 597 N N . GLU A 1 78 ? 18.022 -17.481 -17.514 1.00 56.56 78 GLU A N 1
ATOM 598 C CA . GLU A 1 78 ? 18.230 -17.530 -16.072 1.00 56.56 78 GLU A CA 1
ATOM 599 C C . GLU A 1 78 ? 17.787 -16.197 -15.451 1.00 56.56 78 GLU A C 1
ATOM 601 O O . GLU A 1 78 ? 18.472 -15.180 -15.554 1.00 56.56 78 GLU A O 1
ATOM 606 N N . GLY A 1 79 ? 16.614 -16.196 -14.809 1.00 56.91 79 GLY A N 1
ATOM 607 C CA . GLY A 1 79 ? 16.138 -15.083 -13.988 1.00 56.91 79 GLY A CA 1
ATOM 608 C C . GLY A 1 79 ? 17.054 -14.908 -12.779 1.00 56.91 79 GLY A C 1
ATOM 609 O O . GLY A 1 79 ? 16.932 -15.612 -11.777 1.00 56.91 79 GLY A O 1
ATOM 610 N N . GLY A 1 80 ? 18.029 -14.015 -12.904 1.00 55.50 80 GLY A N 1
ATOM 611 C CA . GLY A 1 80 ? 19.102 -13.870 -11.935 1.00 55.50 80 GLY A CA 1
ATOM 612 C C . GLY A 1 80 ? 18.759 -12.888 -10.825 1.00 55.50 80 GLY A C 1
ATOM 613 O O . GLY A 1 80 ? 18.664 -11.691 -11.068 1.00 55.50 80 GLY A O 1
ATOM 614 N N . HIS A 1 81 ? 18.688 -13.363 -9.581 1.00 54.00 81 HIS A N 1
ATOM 615 C CA . HIS A 1 81 ? 18.608 -12.536 -8.363 1.00 54.00 81 HIS A CA 1
ATOM 616 C C . HIS A 1 81 ? 19.685 -11.415 -8.302 1.00 54.00 81 HIS A C 1
ATOM 618 O O . HIS A 1 81 ? 19.528 -10.427 -7.598 1.00 54.00 81 HIS A O 1
ATOM 624 N N . HIS A 1 82 ? 20.769 -11.558 -9.068 1.00 58.72 82 HIS A N 1
ATOM 625 C CA . HIS A 1 82 ? 21.890 -10.625 -9.226 1.00 58.72 82 HIS A CA 1
ATOM 626 C C . HIS A 1 82 ? 21.611 -9.449 -10.183 1.00 58.72 82 HIS A C 1
ATOM 628 O O . HIS A 1 82 ? 22.331 -8.458 -10.158 1.00 58.72 82 HIS A O 1
ATOM 634 N N . LEU A 1 83 ? 20.572 -9.519 -11.019 1.00 64.19 83 LEU A N 1
ATOM 635 C CA . LEU A 1 83 ? 20.196 -8.420 -11.919 1.00 64.19 83 LEU A CA 1
ATOM 636 C C . LEU A 1 83 ? 19.461 -7.288 -11.180 1.00 64.19 83 LEU A C 1
ATOM 638 O O . LEU A 1 83 ? 19.403 -6.167 -11.674 1.00 64.19 83 LEU A O 1
ATOM 642 N N . TRP A 1 84 ? 18.950 -7.566 -9.977 1.00 65.06 84 TRP A N 1
ATOM 643 C CA . TRP A 1 84 ? 18.242 -6.601 -9.132 1.00 65.06 84 TRP A CA 1
ATOM 644 C C . TRP A 1 84 ? 19.145 -5.530 -8.516 1.00 65.06 84 TRP A C 1
ATOM 646 O O . TRP A 1 84 ? 18.651 -4.461 -8.181 1.00 65.06 84 TRP A O 1
ATOM 656 N N . GLU A 1 85 ? 20.459 -5.766 -8.429 1.00 64.25 85 GLU A N 1
ATOM 657 C CA . GLU A 1 85 ? 21.436 -4.753 -7.989 1.00 64.25 85 GLU A CA 1
ATOM 658 C C . GLU A 1 85 ? 21.582 -3.584 -8.988 1.00 64.25 85 GLU A C 1
ATOM 660 O O . GLU A 1 85 ? 22.277 -2.612 -8.705 1.00 64.25 85 GLU A O 1
ATOM 665 N N . GLN A 1 86 ? 20.956 -3.681 -10.169 1.00 60.84 86 GLN A N 1
ATOM 666 C CA . GLN A 1 86 ? 21.011 -2.681 -11.244 1.00 60.84 86 GLN A CA 1
ATOM 667 C C . GLN A 1 86 ? 19.753 -1.794 -11.332 1.00 60.84 86 GLN A C 1
ATOM 669 O O . GLN A 1 86 ? 19.658 -0.974 -12.250 1.00 60.84 86 GLN A O 1
ATOM 674 N N . ILE A 1 87 ? 18.786 -1.968 -10.421 1.00 61.44 87 ILE A N 1
ATOM 675 C CA . ILE A 1 87 ? 17.625 -1.074 -10.248 1.00 61.44 87 ILE A CA 1
ATOM 676 C C . ILE A 1 87 ? 18.008 0.089 -9.338 1.00 61.44 87 ILE A C 1
ATOM 678 O O . ILE A 1 87 ? 17.701 1.239 -9.729 1.00 61.44 87 ILE A O 1
#

Foldseek 3Di:
DLVVLVVVLVVLVVQLVVCVVVVPPPSNVVSVVSNVVSLQVVQVVCVVVVHHHSVVVVVVVVVVCCVVCVVQVPPDPDNDPVSVVVD

pLDDT: mean 89.42, std 13.95, range [54.0, 98.69]

Sequence (87 aa):
DFASIAPYTIEEAYEVADAIARDDMGELKDELGDLLLQVVFHARMAEEAGHFALADVVAAISDKMERRHPHIFGDVAEGGHHLWEQI

Secondary structure (DSSP, 8-state):
-HHHHHHHHHHHHHHHHHHHHTT-HHHHHHHHHHHHHHHHHHHHHHHHTTS--HHHHHHHHHHHHHHH-HHHHSS-SS--TTGGGG-